Protein AF-G9YGB6-F1 (afdb_monomer_lite)

Structure (mmCIF, N/CA/C/O backbone):
data_AF-G9YGB6-F1
#
_entry.id   AF-G9YGB6-F1
#
loop_
_atom_site.group_PDB
_atom_site.id
_atom_site.type_symbol
_atom_site.label_atom_id
_atom_site.label_alt_id
_atom_site.label_comp_id
_atom_site.label_asym_id
_atom_site.label_entity_id
_atom_site.label_seq_id
_atom_site.pdbx_PDB_ins_code
_atom_site.Cartn_x
_atom_site.Cartn_y
_atom_site.Cartn_z
_atom_site.occupancy
_atom_site.B_iso_or_equiv
_atom_site.auth_seq_id
_atom_site.auth_comp_id
_atom_site.auth_asym_id
_atom_site.auth_atom_id
_atom_site.pdbx_PDB_model_num
ATOM 1 N N . MET A 1 1 ? 5.957 13.382 12.845 1.00 56.09 1 MET A N 1
ATOM 2 C CA . MET A 1 1 ? 5.218 12.929 11.645 1.00 56.09 1 MET A CA 1
ATOM 3 C C . MET A 1 1 ? 3.773 12.520 11.933 1.00 56.09 1 MET A C 1
ATOM 5 O O . MET A 1 1 ? 2.906 12.958 11.188 1.00 56.09 1 MET A O 1
ATOM 9 N N . LYS A 1 2 ? 3.476 11.823 13.041 1.00 53.56 2 LYS A N 1
ATOM 10 C CA . LYS A 1 2 ? 2.108 11.459 13.494 1.00 53.56 2 LYS A CA 1
ATOM 11 C C . LYS A 1 2 ? 0.980 12.490 13.265 1.00 53.56 2 LYS A C 1
ATOM 13 O O . LYS A 1 2 ? -0.073 12.125 12.752 1.00 53.56 2 LYS A O 1
ATOM 18 N N . LYS A 1 3 ? 1.187 13.783 13.570 1.00 57.88 3 LYS A N 1
ATOM 19 C CA . LYS A 1 3 ? 0.170 14.837 13.325 1.00 57.88 3 LYS A CA 1
ATOM 20 C C . LYS A 1 3 ? -0.183 15.014 11.838 1.00 57.88 3 LYS A C 1
ATOM 22 O O . LYS A 1 3 ? -1.340 15.255 11.522 1.00 57.88 3 LYS A O 1
ATOM 27 N N . TYR A 1 4 ? 0.782 14.873 10.926 1.00 61.12 4 TYR A N 1
ATOM 28 C CA . TYR A 1 4 ? 0.548 15.000 9.481 1.00 61.12 4 TYR A CA 1
ATOM 29 C C . TYR A 1 4 ? -0.237 13.800 8.929 1.00 61.12 4 TYR A C 1
ATOM 31 O O . TYR A 1 4 ? -1.176 13.985 8.160 1.00 61.12 4 TYR A O 1
ATOM 39 N N . ALA A 1 5 ? 0.079 12.587 9.399 1.00 61.03 5 ALA A N 1
ATOM 40 C CA . ALA A 1 5 ? -0.660 11.369 9.060 1.00 61.03 5 ALA A CA 1
ATOM 41 C C . ALA A 1 5 ? -2.132 11.444 9.508 1.00 61.03 5 ALA A C 1
ATOM 43 O O . ALA A 1 5 ? -3.034 11.171 8.721 1.00 61.03 5 ALA A O 1
ATOM 44 N N . GLN A 1 6 ? -2.392 11.910 10.735 1.00 63.03 6 GLN A N 1
ATOM 45 C CA . GLN A 1 6 ? -3.761 12.098 11.228 1.00 63.03 6 GLN A CA 1
ATOM 46 C C . GLN A 1 6 ? -4.545 13.152 10.435 1.00 63.03 6 GLN A C 1
ATOM 48 O O . GLN A 1 6 ? -5.728 12.956 10.161 1.00 63.03 6 GLN A O 1
ATOM 53 N N . VAL A 1 7 ? -3.904 14.259 10.042 1.00 62.56 7 VAL A N 1
ATOM 54 C CA . VAL A 1 7 ? -4.548 15.295 9.217 1.00 62.56 7 VAL A CA 1
ATOM 55 C C . VAL A 1 7 ? -4.880 14.760 7.824 1.00 62.56 7 VAL A C 1
ATOM 57 O O . VAL A 1 7 ? -5.995 14.973 7.356 1.00 62.56 7 VAL A O 1
ATOM 60 N N . LEU A 1 8 ? -3.968 14.023 7.186 1.00 68.69 8 LEU A N 1
ATOM 61 C CA . LEU A 1 8 ? -4.217 13.387 5.889 1.00 68.69 8 LEU A CA 1
ATOM 62 C C . LEU A 1 8 ? -5.394 12.409 5.941 1.00 68.69 8 LEU A C 1
ATOM 64 O O . LEU A 1 8 ? -6.257 12.448 5.070 1.00 68.69 8 LEU A O 1
ATOM 68 N N . LEU A 1 9 ? -5.461 11.567 6.972 1.00 64.94 9 LEU A N 1
ATOM 69 C CA . LEU A 1 9 ? -6.503 10.546 7.083 1.00 64.94 9 LEU A CA 1
ATOM 70 C C . LEU A 1 9 ? -7.871 11.131 7.443 1.00 64.94 9 LEU A C 1
ATOM 72 O O . LEU A 1 9 ? -8.874 10.722 6.865 1.00 64.94 9 LEU A O 1
ATOM 76 N N . ARG A 1 10 ? -7.923 12.110 8.355 1.00 64.38 10 ARG A N 1
ATOM 77 C CA . ARG A 1 10 ? -9.193 12.696 8.815 1.00 64.38 10 ARG A CA 1
ATOM 78 C C . ARG A 1 10 ? -9.704 13.827 7.929 1.00 64.38 10 ARG A C 1
ATOM 80 O O . ARG A 1 10 ? -10.900 13.906 7.695 1.00 64.38 10 ARG A O 1
ATOM 87 N N . LYS A 1 11 ? -8.824 14.712 7.450 1.00 61.34 11 LYS A N 1
ATOM 88 C CA . LYS A 1 11 ? -9.221 15.873 6.631 1.00 61.34 11 LYS A CA 1
ATOM 89 C C . LYS A 1 11 ? -9.057 15.646 5.131 1.00 61.34 11 LYS A C 1
ATOM 91 O O . LYS A 1 11 ? -9.767 16.280 4.363 1.00 61.34 11 LYS A O 1
ATOM 96 N N . GLY A 1 12 ? -8.112 14.799 4.718 1.00 67.06 12 GLY A N 1
ATOM 97 C CA . GLY A 1 12 ? -7.844 14.521 3.305 1.00 67.06 12 GLY A CA 1
ATOM 98 C C . GLY A 1 12 ? -8.675 13.363 2.755 1.00 67.06 12 GLY A C 1
ATOM 99 O O . GLY A 1 12 ? -9.389 13.539 1.776 1.00 67.06 12 GLY A O 1
ATOM 100 N N . LEU A 1 13 ? -8.581 12.186 3.384 1.00 71.25 13 LEU A N 1
ATOM 101 C CA . LEU A 1 13 ? -9.292 10.979 2.943 1.00 71.25 13 LEU A CA 1
ATOM 102 C C . LEU A 1 13 ? -10.665 10.791 3.597 1.00 71.25 13 LEU A C 1
ATOM 104 O O . LEU A 1 13 ? -11.515 10.147 2.994 1.00 71.25 13 LEU A O 1
ATOM 108 N N . ASN A 1 14 ? -10.866 11.327 4.806 1.00 82.06 14 ASN A N 1
ATOM 109 C CA . ASN A 1 14 ? -12.056 11.094 5.628 1.00 82.06 14 ASN A CA 1
ATOM 110 C C . ASN A 1 14 ? -12.404 9.594 5.709 1.00 82.06 14 ASN A C 1
ATOM 112 O O . ASN A 1 14 ? -13.484 9.175 5.292 1.00 82.06 14 ASN A O 1
ATOM 116 N N . ILE A 1 15 ? -11.453 8.784 6.192 1.00 83.94 15 ILE A N 1
ATOM 117 C CA . ILE A 1 15 ? -11.646 7.335 6.349 1.00 83.94 15 ILE A CA 1
ATOM 118 C C . ILE A 1 15 ? -12.901 7.067 7.181 1.00 83.94 15 ILE A C 1
ATOM 120 O O . ILE A 1 15 ? -13.046 7.602 8.280 1.00 83.94 15 ILE A O 1
ATOM 124 N N . GLN A 1 16 ? -13.796 6.247 6.635 1.00 87.69 16 GLN A N 1
ATOM 125 C CA . GLN A 1 16 ? -14.999 5.794 7.324 1.00 87.69 16 GLN A CA 1
ATOM 126 C C . GLN A 1 16 ? -14.718 4.526 8.136 1.00 87.69 16 GLN A C 1
ATOM 128 O O . GLN A 1 16 ? -13.822 3.743 7.805 1.00 87.69 16 GLN A O 1
ATOM 133 N N . GLU A 1 17 ? -15.521 4.289 9.174 1.00 89.12 17 GLU A N 1
ATOM 134 C CA . GLU A 1 17 ? -15.464 3.029 9.913 1.00 89.12 17 GLU A CA 1
ATOM 135 C C . GLU A 1 17 ? -15.658 1.834 8.970 1.00 89.12 17 GLU A C 1
ATOM 137 O O . GLU A 1 17 ? -16.541 1.820 8.113 1.00 89.12 17 GLU A O 1
ATOM 142 N N . LYS A 1 18 ? -14.820 0.811 9.150 1.00 92.19 18 LYS A N 1
ATOM 143 C CA . LYS A 1 18 ? -14.762 -0.424 8.360 1.00 92.19 18 LYS A CA 1
ATOM 144 C C . LYS A 1 18 ? -14.366 -0.236 6.890 1.00 92.19 18 LYS A C 1
ATOM 146 O O . LYS A 1 18 ? -14.437 -1.198 6.123 1.00 92.19 18 LYS A O 1
ATOM 151 N N . GLN A 1 19 ? -13.894 0.942 6.487 1.00 93.19 19 GLN A N 1
ATOM 152 C CA . GLN A 1 19 ? -13.433 1.177 5.120 1.00 93.19 19 GLN A CA 1
ATOM 153 C C . GLN A 1 19 ? -12.045 0.565 4.872 1.00 93.19 19 GLN A C 1
ATOM 155 O O . GLN A 1 19 ? -11.173 0.589 5.740 1.00 93.19 19 GLN A O 1
ATOM 160 N N . ILE A 1 20 ? -11.827 0.035 3.668 1.00 96.31 20 ILE A N 1
ATOM 161 C CA . ILE A 1 20 ? -10.509 -0.431 3.220 1.00 96.31 20 ILE A CA 1
ATOM 162 C C . ILE A 1 20 ? -9.692 0.774 2.740 1.00 96.31 20 ILE A C 1
ATOM 164 O O . ILE A 1 20 ? -10.205 1.616 2.006 1.00 96.31 20 ILE A O 1
ATOM 168 N N . LEU A 1 21 ? -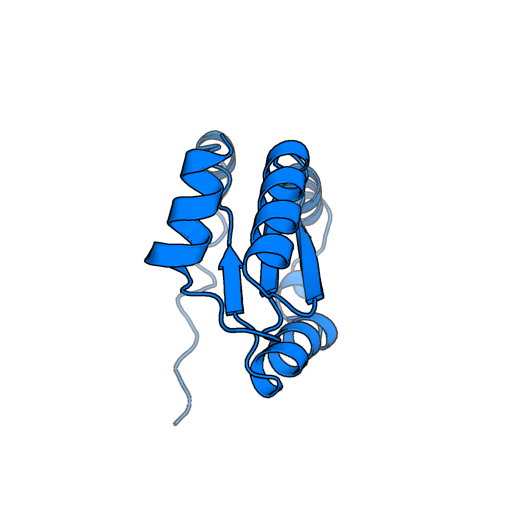8.411 0.840 3.097 1.00 95.00 21 LEU A N 1
ATOM 169 C CA . LEU A 1 21 ? -7.464 1.835 2.596 1.00 95.00 21 LEU A CA 1
ATOM 170 C C . LEU A 1 21 ? -6.393 1.161 1.733 1.00 95.00 21 LEU A C 1
ATOM 172 O O . LEU A 1 21 ? -5.637 0.327 2.219 1.00 95.00 21 LEU A O 1
ATOM 176 N N . VAL A 1 22 ? -6.276 1.567 0.471 1.00 95.88 22 VAL A N 1
ATOM 177 C CA . VAL A 1 22 ? -5.192 1.163 -0.433 1.00 95.88 22 VAL A CA 1
ATOM 178 C C . VAL A 1 22 ? -4.165 2.291 -0.536 1.00 95.88 22 VAL A C 1
ATOM 180 O O . VAL A 1 22 ? -4.499 3.409 -0.927 1.00 95.88 22 VAL A O 1
ATOM 183 N N . ILE A 1 23 ? -2.901 2.006 -0.219 1.00 93.31 23 ILE A N 1
ATOM 184 C CA . ILE A 1 23 ? -1.796 2.971 -0.266 1.00 93.31 23 ILE A CA 1
ATOM 185 C C . ILE A 1 23 ? -0.811 2.576 -1.366 1.00 93.31 23 ILE A C 1
ATOM 187 O O . ILE A 1 23 ? -0.186 1.519 -1.313 1.00 93.31 23 ILE A O 1
ATOM 191 N N . HIS A 1 24 ? -0.615 3.461 -2.339 1.00 92.81 24 HIS A N 1
ATOM 192 C CA . HIS A 1 24 ? 0.445 3.364 -3.336 1.00 92.81 24 HIS A CA 1
ATOM 193 C C . HIS A 1 24 ? 1.653 4.177 -2.875 1.00 92.81 24 HIS A C 1
ATOM 195 O O . HIS A 1 24 ? 1.577 5.406 -2.803 1.00 92.81 24 HIS A O 1
ATOM 201 N N . ALA A 1 25 ? 2.778 3.525 -2.591 1.00 91.31 25 ALA A N 1
ATOM 202 C CA . ALA A 1 25 ? 3.925 4.198 -1.987 1.00 91.31 25 ALA A CA 1
ATOM 203 C C . ALA A 1 25 ? 5.274 3.716 -2.538 1.00 91.31 25 ALA A C 1
ATOM 205 O O . ALA A 1 25 ? 5.400 2.555 -2.931 1.00 91.31 25 ALA A O 1
ATOM 206 N N . PRO A 1 26 ? 6.286 4.601 -2.581 1.00 90.56 26 PRO A N 1
ATOM 207 C CA . PRO A 1 26 ? 7.665 4.204 -2.825 1.00 90.56 26 PRO A CA 1
ATOM 208 C C . PRO A 1 26 ? 8.195 3.401 -1.622 1.00 90.56 26 PRO A C 1
ATOM 210 O O . PRO A 1 26 ? 7.867 3.733 -0.481 1.00 90.56 26 PRO A O 1
ATOM 213 N N . VAL A 1 27 ? 8.992 2.353 -1.849 1.00 91.69 27 VAL A N 1
ATOM 214 C CA . VAL A 1 27 ? 9.577 1.518 -0.771 1.00 91.69 27 VAL A CA 1
ATOM 215 C C . VAL A 1 27 ? 10.442 2.333 0.197 1.00 91.69 27 VAL A C 1
ATOM 217 O O . VAL A 1 27 ? 10.530 2.033 1.387 1.00 91.69 27 VAL A O 1
ATOM 220 N N . GLU A 1 28 ? 11.008 3.428 -0.296 1.00 86.75 28 GLU A N 1
ATOM 221 C CA . GLU A 1 28 ? 11.801 4.408 0.438 1.00 86.75 28 GLU A CA 1
ATOM 222 C C . GLU A 1 28 ? 10.965 5.152 1.498 1.00 86.75 28 GLU A C 1
ATOM 224 O O . GLU A 1 28 ? 11.504 5.627 2.494 1.00 86.75 28 GLU A O 1
ATOM 229 N N . ALA A 1 29 ? 9.638 5.219 1.328 1.00 87.12 29 ALA A N 1
ATOM 230 C CA . ALA A 1 29 ? 8.715 5.811 2.298 1.00 87.12 29 ALA A CA 1
ATOM 231 C C . ALA A 1 29 ? 8.163 4.795 3.316 1.00 87.12 29 ALA A C 1
ATOM 233 O O . ALA A 1 29 ? 7.194 5.100 4.014 1.00 87.12 29 ALA A O 1
ATOM 234 N N . SER A 1 30 ? 8.755 3.601 3.420 1.00 89.50 30 SER A N 1
ATOM 235 C CA . SER A 1 30 ? 8.262 2.512 4.276 1.00 89.50 30 SER A CA 1
ATOM 236 C C . SER A 1 30 ? 8.015 2.924 5.726 1.00 89.50 30 SER A C 1
ATOM 238 O O . SER A 1 30 ? 6.928 2.686 6.244 1.00 89.50 30 SER A O 1
ATOM 240 N N . ALA A 1 31 ? 8.965 3.622 6.353 1.00 86.25 31 ALA A N 1
ATOM 241 C CA . ALA A 1 31 ? 8.830 4.085 7.734 1.00 86.25 31 ALA A CA 1
ATOM 242 C C . ALA A 1 31 ? 7.589 4.976 7.939 1.00 86.25 31 ALA A C 1
ATOM 244 O O . ALA A 1 31 ? 6.829 4.789 8.888 1.00 86.25 31 ALA A O 1
ATOM 245 N N . PHE A 1 32 ? 7.342 5.907 7.014 1.00 85.31 32 PHE A N 1
ATOM 246 C CA . PHE A 1 32 ? 6.182 6.796 7.077 1.00 85.31 32 PHE A CA 1
ATOM 247 C C . PHE A 1 32 ? 4.866 6.053 6.816 1.00 85.31 32 PHE A C 1
ATOM 249 O O . PHE A 1 32 ? 3.871 6.300 7.496 1.00 85.31 32 PHE A O 1
ATOM 256 N N . VAL A 1 33 ? 4.852 5.123 5.859 1.00 89.38 33 VAL A N 1
ATOM 257 C CA . VAL A 1 33 ? 3.671 4.299 5.560 1.00 89.38 33 VAL A CA 1
ATOM 258 C C . VAL A 1 33 ? 3.289 3.426 6.750 1.00 89.38 33 VAL A C 1
ATOM 260 O O . VAL A 1 33 ? 2.100 3.273 7.009 1.00 89.38 33 VAL A O 1
ATOM 263 N N . THR A 1 34 ? 4.256 2.904 7.507 1.00 90.44 34 THR A N 1
ATOM 264 C CA . THR A 1 34 ? 3.978 2.142 8.733 1.00 90.44 34 THR A CA 1
ATOM 265 C C . THR A 1 34 ? 3.263 3.001 9.778 1.00 90.44 34 THR A C 1
ATOM 267 O O . THR A 1 34 ? 2.243 2.577 10.320 1.00 90.44 34 THR A O 1
ATOM 270 N N . GLU A 1 35 ? 3.729 4.234 10.024 1.00 87.19 35 GLU A N 1
ATOM 271 C CA . GLU A 1 35 ? 3.029 5.169 10.925 1.00 87.19 35 GLU A CA 1
ATOM 272 C C . GLU A 1 35 ? 1.618 5.503 10.423 1.00 87.19 35 GLU A C 1
ATOM 274 O O . GLU A 1 35 ? 0.666 5.565 11.203 1.00 87.19 35 GLU A O 1
ATOM 279 N N . LEU A 1 36 ? 1.480 5.719 9.114 1.00 86.44 36 LEU A N 1
ATOM 280 C CA . LEU A 1 36 ? 0.215 6.054 8.476 1.00 86.44 36 LEU A CA 1
ATOM 281 C C . LEU A 1 36 ? -0.793 4.901 8.545 1.00 86.44 36 LEU A C 1
ATOM 283 O O . LEU A 1 36 ? -1.966 5.140 8.811 1.00 86.44 36 LEU A O 1
ATOM 287 N N . ALA A 1 37 ? -0.343 3.666 8.327 1.00 91.25 37 ALA A N 1
ATOM 288 C CA . ALA A 1 37 ? -1.175 2.476 8.438 1.00 91.25 37 ALA A CA 1
ATOM 289 C C . ALA A 1 37 ? -1.701 2.308 9.868 1.00 91.25 37 ALA A C 1
ATOM 291 O O . ALA A 1 37 ? -2.896 2.092 10.046 1.00 91.25 37 ALA A O 1
ATOM 292 N N . GLY A 1 38 ? -0.844 2.496 10.881 1.00 91.19 38 GLY A N 1
ATOM 293 C CA . GLY A 1 38 ? -1.270 2.501 12.284 1.00 91.19 38 GLY A CA 1
ATOM 294 C C . GLY A 1 38 ? -2.360 3.542 12.547 1.00 91.19 38 GLY A C 1
ATOM 295 O O . GLY A 1 38 ? -3.434 3.210 13.037 1.00 91.19 38 GLY A O 1
ATOM 296 N N . ALA A 1 39 ? -2.140 4.782 12.101 1.00 87.69 39 ALA A N 1
ATOM 297 C CA . ALA A 1 39 ? -3.129 5.848 12.244 1.00 87.69 39 ALA A CA 1
ATOM 298 C C . ALA A 1 39 ? -4.435 5.593 11.463 1.00 87.69 39 ALA A C 1
ATOM 300 O O . ALA A 1 39 ? -5.483 6.107 11.850 1.00 87.69 39 ALA A O 1
ATOM 301 N N . ALA A 1 40 ? -4.392 4.835 10.362 1.00 89.44 40 ALA A N 1
ATOM 302 C CA . ALA A 1 40 ? -5.579 4.461 9.597 1.00 89.44 40 ALA A CA 1
ATOM 303 C C . ALA A 1 40 ? -6.422 3.417 10.338 1.00 89.44 40 ALA A C 1
ATOM 305 O O . ALA A 1 40 ? -7.645 3.551 10.377 1.00 89.44 40 ALA A O 1
ATOM 306 N N . TYR A 1 41 ? -5.784 2.431 10.975 1.00 92.50 41 TYR A N 1
ATOM 307 C CA . TYR A 1 41 ? -6.477 1.488 11.854 1.00 92.50 41 TYR A CA 1
ATOM 308 C C . TYR A 1 41 ? -7.094 2.197 13.064 1.00 92.50 41 TYR A C 1
ATOM 310 O O . TYR A 1 41 ? -8.274 1.995 13.342 1.00 92.50 41 TYR A O 1
ATOM 318 N N . ASP A 1 42 ? -6.361 3.117 13.701 1.00 90.50 42 ASP A N 1
ATOM 319 C CA . ASP A 1 42 ? -6.891 3.949 14.795 1.00 90.50 42 ASP A CA 1
ATOM 320 C C . ASP A 1 42 ? -8.082 4.826 14.354 1.00 90.50 42 ASP A C 1
ATOM 322 O O . ASP A 1 42 ? -8.896 5.249 15.175 1.00 90.50 42 ASP A O 1
ATOM 326 N N . ALA A 1 43 ? -8.186 5.132 13.057 1.00 86.62 43 ALA A N 1
ATOM 327 C CA . ALA A 1 43 ? -9.288 5.887 12.462 1.00 86.62 43 ALA A CA 1
ATOM 328 C C . ALA A 1 43 ? -10.464 5.006 11.997 1.00 86.62 43 ALA A C 1
ATOM 330 O O . ALA A 1 43 ? -11.424 5.539 11.447 1.00 86.62 43 ALA A O 1
ATOM 331 N N . GLY A 1 44 ? -10.406 3.688 12.214 1.00 89.25 44 GLY A N 1
ATOM 332 C CA . GLY A 1 44 ? -11.494 2.760 11.907 1.00 89.25 44 GLY A CA 1
ATOM 333 C C . GLY A 1 44 ? -11.365 2.021 10.576 1.00 89.25 44 GLY A C 1
ATOM 334 O O . GLY A 1 44 ? -12.329 1.374 10.169 1.00 89.25 44 GLY A O 1
ATOM 335 N N . ALA A 1 45 ? -10.215 2.070 9.894 1.00 94.50 45 ALA A N 1
ATOM 336 C CA . ALA A 1 45 ? -10.003 1.263 8.693 1.00 94.50 45 ALA A CA 1
ATOM 337 C C . ALA A 1 45 ? -10.120 -0.240 9.010 1.00 94.50 45 ALA A C 1
ATOM 339 O O . ALA A 1 45 ? -9.536 -0.723 9.979 1.00 94.50 45 ALA A O 1
ATOM 340 N N . SER A 1 46 ? -10.837 -0.998 8.175 1.00 96.31 46 SER A N 1
ATOM 341 C CA . SER A 1 46 ? -10.938 -2.461 8.325 1.00 96.31 46 SER A CA 1
ATOM 342 C C . SER A 1 46 ? -9.690 -3.183 7.831 1.00 96.31 46 SER A C 1
ATOM 344 O O . SER A 1 46 ? -9.317 -4.227 8.361 1.00 96.31 46 SER A O 1
ATOM 346 N N . GLN A 1 47 ? -9.046 -2.632 6.804 1.00 96.81 47 GLN A N 1
ATOM 347 C CA . GLN A 1 47 ? -7.867 -3.208 6.177 1.00 96.81 47 GLN A CA 1
ATOM 348 C C . GLN A 1 47 ? -7.025 -2.102 5.546 1.00 96.81 47 GLN A C 1
ATOM 350 O O . GLN A 1 47 ? -7.552 -1.228 4.858 1.00 96.81 47 GLN A O 1
ATOM 355 N N . VAL A 1 48 ? -5.707 -2.182 5.722 1.00 95.94 48 VAL A N 1
ATOM 356 C CA . VAL A 1 48 ? -4.741 -1.354 4.993 1.00 95.94 48 VAL A CA 1
ATOM 357 C C . VAL A 1 48 ? -3.965 -2.234 4.017 1.00 95.94 48 VAL A C 1
ATOM 359 O O . VAL A 1 48 ? -3.286 -3.178 4.417 1.00 95.94 48 VAL A O 1
ATOM 362 N N . VAL A 1 49 ? -4.063 -1.920 2.728 1.00 97.00 49 VAL A N 1
ATOM 363 C CA . VAL A 1 49 ? -3.441 -2.652 1.621 1.00 97.00 49 VAL A CA 1
ATOM 364 C C . VAL A 1 49 ? -2.351 -1.790 1.007 1.00 97.00 49 VAL A C 1
ATOM 366 O O . VAL A 1 49 ? -2.576 -0.624 0.691 1.00 97.00 49 VAL A O 1
ATOM 369 N N . LEU A 1 50 ? -1.168 -2.363 0.807 1.00 94.75 50 LEU A N 1
ATOM 370 C CA . LEU A 1 50 ? -0.016 -1.636 0.283 1.00 94.75 50 LEU A CA 1
ATOM 371 C C . LEU A 1 50 ? 0.308 -2.087 -1.137 1.00 94.75 50 LEU A C 1
ATOM 373 O O . LEU A 1 50 ? 0.402 -3.278 -1.424 1.00 94.75 50 LEU A O 1
ATOM 377 N N . ASN A 1 51 ? 0.528 -1.115 -2.015 1.00 93.62 51 ASN A N 1
ATOM 378 C CA . ASN A 1 51 ? 1.088 -1.319 -3.340 1.00 93.62 51 ASN A CA 1
ATOM 379 C C . ASN A 1 51 ? 2.406 -0.549 -3.444 1.00 93.62 51 ASN A C 1
ATOM 381 O O . ASN A 1 51 ? 2.437 0.668 -3.666 1.00 93.62 51 ASN A O 1
ATOM 385 N N . TRP A 1 52 ? 3.495 -1.283 -3.244 1.00 92.75 52 TRP A N 1
ATOM 386 C CA . TRP A 1 52 ? 4.841 -0.741 -3.271 1.00 92.75 52 TRP A CA 1
ATOM 387 C C . TRP A 1 52 ? 5.345 -0.535 -4.692 1.00 92.75 52 TRP A C 1
ATOM 389 O O . TRP A 1 52 ? 5.134 -1.355 -5.586 1.00 92.75 52 TRP A O 1
ATOM 399 N N . ARG A 1 53 ? 6.103 0.540 -4.874 1.00 90.19 53 ARG A N 1
ATOM 400 C CA . ARG A 1 53 ? 6.931 0.747 -6.059 1.00 90.19 53 ARG A CA 1
ATOM 401 C C . ARG A 1 53 ? 8.359 1.062 -5.645 1.00 90.19 53 ARG A C 1
ATOM 403 O O . ARG A 1 53 ? 8.583 1.688 -4.620 1.00 90.19 53 ARG A O 1
ATOM 410 N N . SER A 1 54 ? 9.309 0.649 -6.467 1.00 90.62 54 SER A N 1
ATOM 411 C CA . SER A 1 54 ? 10.689 1.117 -6.390 1.00 90.62 54 SER A CA 1
AT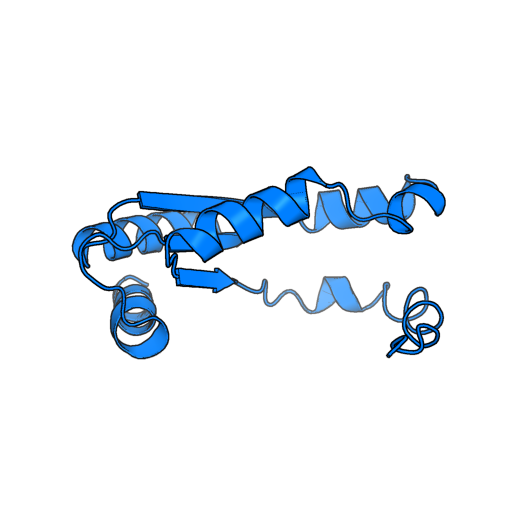OM 412 C C . SER A 1 54 ? 10.977 1.888 -7.665 1.00 90.62 54 SER A C 1
ATOM 414 O O . SER A 1 54 ? 10.718 1.399 -8.774 1.00 90.62 54 SER A O 1
ATOM 416 N N . ASP A 1 55 ? 11.487 3.101 -7.503 1.00 84.75 55 ASP A N 1
ATOM 417 C CA . ASP A 1 55 ? 11.841 3.947 -8.634 1.00 84.75 55 ASP A CA 1
ATOM 418 C C . ASP A 1 55 ? 13.057 3.365 -9.383 1.00 84.75 55 ASP A C 1
ATOM 420 O O . ASP A 1 55 ? 13.088 3.383 -10.617 1.00 84.75 55 ASP A O 1
ATOM 424 N N . ASP A 1 56 ? 13.987 2.727 -8.665 1.00 87.56 56 ASP A N 1
ATOM 425 C CA . ASP A 1 56 ? 15.153 2.046 -9.239 1.00 87.56 56 ASP A CA 1
ATOM 426 C C . ASP A 1 56 ? 14.764 0.830 -10.080 1.00 87.56 56 ASP A C 1
ATOM 428 O O . ASP A 1 56 ? 15.205 0.697 -11.225 1.00 87.56 56 ASP A O 1
ATOM 432 N N . LEU A 1 57 ? 13.875 -0.030 -9.569 1.00 89.94 57 LEU A N 1
ATOM 433 C CA . LEU A 1 57 ? 13.363 -1.161 -10.350 1.00 89.94 57 LEU A CA 1
ATOM 434 C C . LEU A 1 57 ? 12.559 -0.679 -11.558 1.00 89.94 57 LEU A C 1
ATOM 436 O O . LEU A 1 57 ? 12.667 -1.244 -12.644 1.00 89.94 57 LEU A O 1
ATOM 440 N N . THR A 1 58 ? 11.795 0.402 -11.396 1.00 86.88 58 THR A N 1
ATOM 441 C CA . THR A 1 58 ? 11.058 1.025 -12.498 1.00 86.88 58 THR A CA 1
ATOM 442 C C . THR A 1 58 ? 12.011 1.543 -13.576 1.00 86.88 58 THR A C 1
ATOM 444 O O . THR A 1 58 ? 11.765 1.339 -14.764 1.00 86.88 58 THR A O 1
ATOM 447 N N . ARG A 1 59 ? 13.130 2.166 -13.194 1.00 87.62 59 ARG A N 1
ATOM 448 C CA . ARG A 1 59 ? 14.174 2.602 -14.128 1.00 87.62 59 ARG A CA 1
ATOM 449 C C . ARG A 1 59 ? 14.848 1.417 -14.817 1.00 87.62 59 ARG A C 1
ATOM 451 O O . ARG A 1 59 ? 14.993 1.437 -16.038 1.00 87.62 59 ARG A O 1
ATOM 458 N N . LEU A 1 60 ? 15.234 0.389 -14.064 1.00 91.19 60 LEU A N 1
ATOM 459 C CA . LEU A 1 60 ? 15.857 -0.818 -14.609 1.00 91.19 60 LEU A CA 1
ATOM 460 C C . LEU A 1 60 ? 14.946 -1.486 -15.642 1.00 91.19 60 LEU A C 1
ATOM 462 O O . LEU A 1 60 ? 15.407 -1.851 -16.722 1.00 91.19 60 LEU A O 1
ATOM 466 N N . ARG A 1 61 ? 13.645 -1.543 -15.345 1.00 89.44 61 ARG A N 1
ATOM 467 C CA . ARG A 1 61 ? 12.605 -2.015 -16.254 1.00 89.44 61 ARG A CA 1
ATOM 468 C C . ARG A 1 61 ? 12.650 -1.285 -17.597 1.00 89.44 61 ARG A C 1
ATOM 470 O O . ARG A 1 61 ? 12.690 -1.932 -18.635 1.00 89.44 61 ARG A O 1
ATOM 477 N N . TYR A 1 62 ? 12.716 0.048 -17.591 1.00 84.81 62 TYR A N 1
ATOM 478 C CA . TYR A 1 62 ? 12.819 0.840 -18.826 1.00 84.81 62 TYR A CA 1
ATOM 479 C C . TYR A 1 62 ? 14.116 0.621 -19.605 1.00 84.81 62 TYR A C 1
ATOM 481 O O . TYR A 1 62 ? 14.111 0.758 -20.822 1.00 84.81 62 TYR A O 1
ATOM 489 N N . ILE A 1 63 ? 15.217 0.317 -18.918 1.00 90.88 63 ILE A N 1
ATOM 490 C CA . ILE A 1 63 ? 16.523 0.098 -19.553 1.00 90.88 63 ILE A CA 1
ATOM 491 C C . ILE A 1 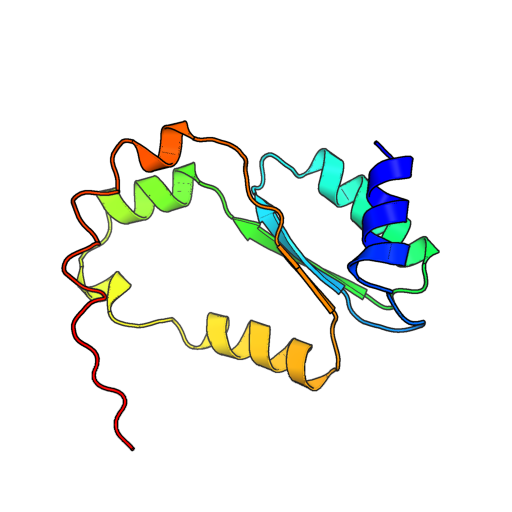63 ? 16.614 -1.305 -20.167 1.00 90.88 63 ILE A C 1
ATOM 493 O O . ILE A 1 63 ? 17.313 -1.491 -21.161 1.00 90.88 63 ILE A O 1
ATOM 497 N N . LYS A 1 64 ? 15.968 -2.303 -19.553 1.00 90.81 64 LYS A N 1
ATOM 498 C CA . LYS A 1 64 ? 16.188 -3.723 -19.862 1.00 90.81 64 LYS A CA 1
ATOM 499 C C . LYS A 1 64 ? 15.041 -4.398 -20.608 1.00 90.81 64 LYS A C 1
ATOM 501 O O . LYS A 1 64 ? 15.298 -5.355 -21.331 1.00 90.81 64 LYS A O 1
ATOM 506 N N . GLU A 1 65 ? 13.797 -3.955 -20.439 1.00 90.81 65 GLU A N 1
ATOM 507 C CA . GLU A 1 65 ? 12.652 -4.600 -21.089 1.00 90.81 65 GLU A CA 1
ATOM 508 C C . GLU A 1 65 ? 12.436 -4.107 -22.523 1.00 90.81 65 GLU A C 1
ATOM 510 O O . GLU A 1 65 ? 12.611 -2.930 -22.840 1.00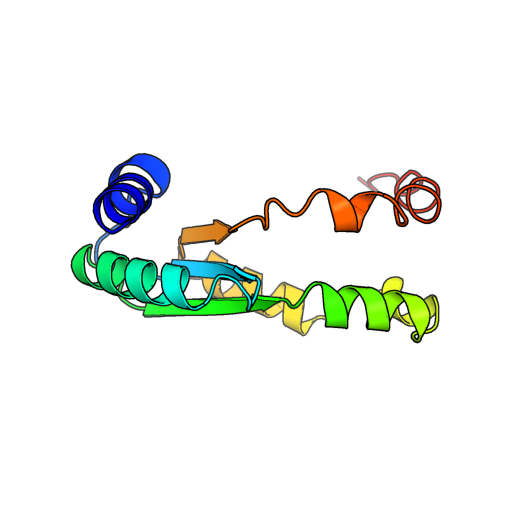 90.81 65 GLU A O 1
ATOM 515 N N . GLY A 1 66 ? 11.977 -5.012 -23.391 1.00 90.88 66 GLY A N 1
ATOM 516 C CA . GLY A 1 66 ? 11.551 -4.658 -24.741 1.00 90.88 66 GLY A CA 1
ATOM 517 C C . GLY A 1 66 ? 10.291 -3.786 -24.746 1.00 90.88 66 GLY A C 1
ATOM 518 O O . GLY A 1 66 ? 9.419 -3.916 -23.889 1.00 90.88 66 GLY A O 1
ATOM 519 N N . LEU A 1 67 ? 10.155 -2.934 -25.769 1.00 85.38 67 LEU A N 1
ATOM 520 C CA . LEU A 1 67 ? 9.014 -2.017 -25.937 1.00 85.38 67 LEU A CA 1
ATOM 521 C C . LEU A 1 67 ? 7.642 -2.711 -25.867 1.00 85.38 67 LEU A C 1
ATOM 523 O O . LEU A 1 67 ? 6.689 -2.113 -25.369 1.00 85.38 67 LEU A O 1
ATOM 527 N N . HIS A 1 68 ? 7.538 -3.965 -26.323 1.00 86.50 68 HIS A N 1
ATOM 528 C CA . HIS A 1 68 ? 6.299 -4.749 -26.283 1.00 86.50 68 HIS A CA 1
ATOM 529 C C . HIS A 1 68 ? 5.743 -4.913 -24.856 1.00 86.50 68 HIS A C 1
ATOM 531 O O . HIS A 1 68 ? 4.531 -4.836 -24.667 1.00 86.50 68 HIS A O 1
ATOM 537 N N . ASN A 1 69 ? 6.605 -4.993 -23.834 1.00 83.81 69 ASN A N 1
ATOM 538 C CA . ASN A 1 69 ? 6.201 -5.113 -22.424 1.00 83.81 69 ASN A CA 1
ATOM 539 C C . ASN A 1 69 ? 5.538 -3.847 -21.854 1.00 83.81 69 ASN A C 1
ATOM 541 O O . ASN A 1 69 ? 4.994 -3.861 -20.747 1.00 83.81 69 ASN A O 1
ATOM 545 N N . PHE A 1 70 ? 5.579 -2.733 -22.590 1.00 83.69 70 PHE A N 1
ATOM 546 C CA . PHE A 1 70 ? 4.935 -1.474 -22.210 1.00 83.69 70 PHE A CA 1
ATOM 547 C C . PHE A 1 70 ? 3.657 -1.186 -23.006 1.00 83.69 70 PHE A C 1
ATOM 549 O O . PHE A 1 70 ? 2.980 -0.202 -22.711 1.00 83.69 70 PHE A O 1
ATOM 556 N N . GLN A 1 71 ? 3.317 -2.012 -24.001 1.00 84.00 71 GLN A N 1
ATOM 557 C CA . GLN A 1 71 ? 2.138 -1.800 -24.849 1.00 84.00 71 GLN A CA 1
ATOM 558 C C . GLN A 1 71 ? 0.843 -2.263 -24.176 1.00 84.00 71 GLN A C 1
ATOM 560 O O . GLN A 1 71 ? -0.229 -1.717 -24.446 1.00 84.00 71 GLN A O 1
ATOM 565 N N . THR A 1 72 ? 0.942 -3.235 -23.272 1.00 81.75 72 THR A N 1
ATOM 566 C CA . THR A 1 72 ? -0.194 -3.816 -22.559 1.00 81.75 72 THR A CA 1
ATOM 567 C C . THR A 1 72 ? -0.049 -3.607 -21.060 1.00 81.75 72 THR A C 1
ATOM 569 O O . THR A 1 72 ? 1.003 -3.867 -20.474 1.00 81.75 72 THR A O 1
ATOM 572 N N . LEU A 1 73 ? -1.127 -3.158 -20.418 1.00 77.94 73 LEU A N 1
ATOM 573 C CA . LEU A 1 73 ? -1.223 -3.210 -18.966 1.00 77.94 73 LEU A CA 1
ATOM 574 C C . LEU A 1 73 ? -1.584 -4.652 -18.574 1.00 77.94 73 LEU A C 1
ATOM 576 O O . LEU A 1 73 ? -2.580 -5.154 -19.090 1.00 77.94 73 LEU A O 1
ATOM 580 N N . PRO A 1 74 ? -0.825 -5.311 -17.683 1.00 86.25 74 PRO A N 1
ATOM 581 C CA . PRO A 1 74 ? -1.192 -6.635 -17.195 1.00 86.25 74 PRO A CA 1
ATOM 582 C C . PRO A 1 74 ? -2.563 -6.612 -16.511 1.00 86.25 74 PRO A C 1
ATOM 584 O O . PRO A 1 74 ? -2.819 -5.719 -15.698 1.00 86.25 74 PRO A O 1
ATOM 587 N N . ASP A 1 75 ? -3.406 -7.608 -16.788 1.00 90.81 75 ASP A N 1
ATOM 588 C CA . ASP A 1 75 ? -4.778 -7.675 -16.266 1.00 90.81 75 ASP A CA 1
ATOM 589 C C . ASP A 1 75 ? -4.823 -7.602 -14.738 1.00 90.81 75 ASP A C 1
ATOM 591 O O . ASP A 1 75 ? -5.595 -6.825 -14.181 1.00 90.81 75 ASP A O 1
ATOM 595 N N . TRP A 1 76 ? -3.890 -8.274 -14.057 1.00 90.75 76 TRP A N 1
ATOM 596 C CA . TRP A 1 76 ? -3.806 -8.263 -12.595 1.00 90.75 76 TRP A CA 1
ATOM 597 C C . TRP A 1 76 ? -3.717 -6.852 -11.993 1.00 90.75 76 TRP A C 1
ATOM 599 O O . TRP A 1 76 ? -4.227 -6.622 -10.899 1.00 90.75 76 TRP A O 1
ATOM 609 N N . ARG A 1 77 ? -3.101 -5.880 -12.689 1.00 87.75 77 ARG A N 1
ATOM 610 C CA . ARG A 1 77 ? -3.022 -4.492 -12.197 1.00 87.75 77 ARG A CA 1
ATOM 611 C C . ARG A 1 77 ? -4.377 -3.807 -12.236 1.00 87.75 77 ARG A C 1
ATOM 613 O O . ARG A 1 77 ? -4.719 -3.086 -11.303 1.00 87.75 77 ARG A O 1
ATOM 620 N N . ARG A 1 78 ? -5.126 -4.020 -13.320 1.00 88.75 78 ARG A N 1
ATOM 621 C CA . ARG A 1 78 ? -6.499 -3.525 -13.450 1.00 88.75 78 ARG A CA 1
ATOM 622 C C . ARG A 1 78 ? -7.380 -4.184 -12.397 1.00 88.75 78 ARG A C 1
ATOM 624 O O . ARG A 1 78 ? -8.120 -3.492 -11.703 1.00 88.75 78 ARG A O 1
ATOM 631 N N . ASP A 1 79 ? -7.272 -5.498 -12.273 1.00 94.50 79 ASP A N 1
ATOM 632 C CA . ASP A 1 79 ? -8.157 -6.292 -11.432 1.00 94.50 79 ASP A CA 1
ATOM 633 C C . ASP A 1 79 ? -7.922 -5.994 -9.945 1.00 94.50 79 ASP A C 1
ATOM 635 O O . ASP A 1 79 ? -8.889 -5.856 -9.201 1.00 94.50 79 ASP A O 1
ATOM 639 N N . PHE A 1 80 ? -6.671 -5.750 -9.533 1.00 94.06 80 PHE A N 1
ATOM 640 C CA . PHE A 1 80 ? -6.331 -5.252 -8.195 1.00 94.06 80 PHE A CA 1
ATOM 641 C C . PHE A 1 80 ? -7.086 -3.959 -7.852 1.00 94.06 80 PHE A C 1
ATOM 643 O O . PHE A 1 80 ? -7.770 -3.885 -6.833 1.00 94.06 80 PHE A O 1
ATOM 650 N N . SER A 1 81 ? -6.997 -2.936 -8.708 1.00 90.25 81 SER A N 1
ATOM 651 C CA . SER A 1 81 ? -7.671 -1.657 -8.458 1.00 90.25 81 SER A CA 1
ATOM 652 C C . SER A 1 81 ? -9.190 -1.807 -8.470 1.00 90.25 81 SER A C 1
ATOM 654 O O . SER A 1 81 ? -9.869 -1.257 -7.605 1.00 90.25 81 SER A O 1
ATOM 656 N N . LEU A 1 82 ? -9.727 -2.575 -9.421 1.00 93.81 82 LEU A N 1
ATOM 657 C CA . LEU A 1 82 ? -11.166 -2.772 -9.561 1.00 93.81 82 LEU A CA 1
ATOM 658 C C . LEU A 1 82 ? -11.764 -3.547 -8.380 1.00 93.81 82 LEU A C 1
ATOM 660 O O . LEU A 1 82 ? -12.860 -3.216 -7.929 1.00 93.81 82 LEU A O 1
ATOM 664 N N . TYR A 1 83 ? -11.044 -4.546 -7.867 1.00 96.50 83 TYR A N 1
ATOM 665 C CA . TYR A 1 83 ? -11.455 -5.349 -6.718 1.00 96.50 83 TYR A CA 1
ATOM 666 C C . TYR A 1 83 ? -11.704 -4.484 -5.478 1.00 96.50 83 TYR A C 1
ATOM 668 O O . TYR A 1 83 ? -12.770 -4.576 -4.868 1.00 96.50 83 TYR A O 1
ATOM 676 N N . TYR A 1 84 ? -10.762 -3.602 -5.134 1.00 95.88 84 TYR A N 1
ATOM 677 C CA . TYR A 1 84 ? -10.899 -2.716 -3.974 1.00 95.88 84 TYR A CA 1
ATOM 678 C C . TYR A 1 84 ? -11.844 -1.543 -4.232 1.00 95.88 84 TYR A C 1
ATOM 680 O O . TYR A 1 84 ? -12.599 -1.153 -3.342 1.00 95.88 84 TYR A O 1
ATOM 688 N N . TYR A 1 85 ? -11.876 -1.024 -5.461 1.00 92.44 85 TYR A N 1
ATOM 689 C CA . TYR A 1 85 ? -12.826 0.017 -5.845 1.00 92.44 85 TYR A CA 1
ATOM 690 C C . TYR A 1 85 ? -14.280 -0.435 -5.645 1.00 92.44 85 TYR A C 1
ATOM 692 O O . TYR A 1 85 ? -15.073 0.284 -5.044 1.00 92.44 85 TYR A O 1
ATOM 700 N N . ARG A 1 86 ? -14.620 -1.661 -6.068 1.00 95.50 86 ARG A N 1
ATOM 701 C CA . ARG A 1 86 ? -15.965 -2.241 -5.889 1.00 95.50 86 ARG A CA 1
ATOM 702 C C . ARG A 1 86 ? -16.363 -2.437 -4.423 1.00 95.50 86 ARG A C 1
ATOM 704 O O . ARG A 1 86 ? -17.550 -2.515 -4.136 1.00 95.50 86 ARG A O 1
ATOM 711 N N . GLN A 1 87 ? -15.394 -2.499 -3.513 1.00 95.56 87 GLN A N 1
ATOM 712 C CA . GLN A 1 87 ? -15.616 -2.600 -2.068 1.00 95.56 87 GLN A CA 1
ATOM 713 C C . GLN A 1 87 ? -15.667 -1.231 -1.369 1.00 95.56 87 GLN A C 1
ATOM 715 O O . GLN A 1 87 ? -15.723 -1.172 -0.145 1.00 95.56 87 GLN A O 1
ATOM 720 N N . GLY A 1 88 ? -15.625 -0.122 -2.118 1.00 93.19 88 GLY A N 1
ATOM 721 C CA . GLY A 1 88 ? -15.657 1.225 -1.546 1.00 93.19 88 GLY A CA 1
ATOM 722 C C . GLY A 1 88 ? -14.353 1.633 -0.856 1.00 93.19 88 GLY A C 1
ATOM 723 O O . GLY A 1 88 ? -14.372 2.467 0.051 1.00 93.19 88 GLY A O 1
ATOM 724 N N . ALA A 1 89 ? -13.221 1.045 -1.256 1.00 94.44 89 ALA A N 1
ATOM 725 C CA . ALA A 1 89 ? -11.927 1.379 -0.677 1.00 94.44 89 ALA A CA 1
ATOM 726 C C . ALA A 1 89 ? -11.518 2.830 -0.974 1.00 94.44 89 ALA A C 1
ATOM 728 O O . ALA A 1 89 ? -11.720 3.345 -2.077 1.00 94.44 89 ALA A O 1
ATOM 729 N N . ALA A 1 90 ? -10.876 3.467 0.001 1.00 92.44 90 ALA A N 1
ATOM 730 C CA . ALA A 1 90 ? -10.188 4.731 -0.189 1.00 92.44 90 ALA A CA 1
ATOM 731 C C . ALA A 1 90 ? -8.788 4.482 -0.764 1.00 92.44 90 ALA A C 1
ATOM 733 O O . ALA A 1 90 ? -8.106 3.532 -0.381 1.00 92.44 90 ALA A O 1
ATOM 734 N N . PHE A 1 91 ? -8.338 5.352 -1.667 1.00 91.50 91 PHE A N 1
ATOM 735 C CA . PHE A 1 91 ? -7.028 5.242 -2.305 1.00 91.50 91 PHE A CA 1
ATOM 736 C C . PHE A 1 91 ? -6.159 6.439 -1.936 1.00 91.50 91 PHE A C 1
ATOM 738 O O . PHE A 1 91 ? -6.562 7.589 -2.099 1.00 91.50 91 PHE A O 1
ATOM 745 N N . LEU A 1 92 ? -4.935 6.168 -1.492 1.00 90.12 92 LEU A N 1
ATOM 746 C CA . LEU A 1 92 ? -3.917 7.175 -1.234 1.00 90.12 92 LEU A CA 1
ATOM 747 C C . LEU A 1 92 ? -2.683 6.886 -2.084 1.00 90.12 92 LEU A C 1
ATOM 749 O O . LEU A 1 92 ? -2.165 5.774 -2.085 1.00 90.12 92 LEU A O 1
ATOM 753 N N . SER A 1 93 ? -2.173 7.902 -2.773 1.00 89.38 93 SER A N 1
ATOM 754 C CA . SER A 1 93 ? -0.905 7.810 -3.499 1.00 89.38 93 SER A CA 1
ATOM 755 C C . SER A 1 93 ? 0.124 8.740 -2.879 1.00 89.38 93 SER A C 1
ATOM 757 O O . SER A 1 93 ? -0.011 9.959 -2.942 1.00 89.38 93 SER A O 1
ATOM 759 N N . LEU A 1 94 ? 1.178 8.164 -2.304 1.00 83.81 94 LEU A N 1
ATOM 760 C CA . LEU A 1 94 ? 2.351 8.909 -1.871 1.00 83.81 94 LEU A CA 1
ATOM 761 C C . LEU A 1 94 ? 3.271 9.091 -3.072 1.00 83.81 94 LEU A C 1
ATOM 763 O O . LEU A 1 94 ? 3.746 8.115 -3.659 1.00 83.81 94 LEU A O 1
ATOM 767 N N . VAL A 1 95 ? 3.516 10.338 -3.459 1.00 73.88 95 VAL A N 1
ATOM 768 C CA . VAL A 1 95 ? 4.452 10.679 -4.534 1.00 73.88 95 VAL A CA 1
ATOM 769 C C . VAL A 1 95 ? 5.821 10.928 -3.908 1.00 73.88 95 VAL A C 1
ATOM 771 O O . VAL A 1 95 ? 5.939 11.698 -2.958 1.00 73.88 95 VAL A O 1
ATOM 774 N N . SER A 1 96 ? 6.852 10.252 -4.418 1.00 60.34 96 SER A N 1
ATOM 775 C CA . SER A 1 96 ? 8.231 10.539 -4.022 1.00 60.34 96 SER A CA 1
ATOM 776 C C . SER A 1 96 ? 8.599 11.895 -4.611 1.00 60.34 96 SER A C 1
ATOM 778 O O . SER A 1 96 ? 8.570 12.066 -5.830 1.00 60.34 96 SER A O 1
ATOM 780 N N . ALA A 1 97 ? 8.920 12.871 -3.767 1.00 42.56 97 ALA A N 1
ATOM 781 C CA . ALA A 1 97 ? 9.421 14.172 -4.193 1.00 42.56 97 ALA A CA 1
ATOM 782 C C . ALA A 1 97 ? 10.899 14.065 -4.596 1.00 42.56 97 ALA A C 1
ATOM 784 O O . ALA A 1 97 ? 11.724 14.796 -4.064 1.00 42.56 97 ALA A O 1
ATOM 785 N N . ASN A 1 98 ? 11.257 13.126 -5.478 1.00 46.41 98 ASN A N 1
ATOM 786 C CA . ASN A 1 98 ? 12.615 12.997 -5.996 1.00 46.41 98 ASN A CA 1
ATOM 787 C C . ASN A 1 98 ? 12.664 13.571 -7.427 1.00 46.41 98 ASN A C 1
ATOM 789 O O . ASN A 1 98 ? 12.433 12.841 -8.396 1.00 46.41 98 ASN A O 1
ATOM 793 N N . PRO A 1 99 ? 12.960 14.879 -7.600 1.00 42.78 99 PRO A N 1
ATOM 794 C CA . PRO A 1 99 ? 12.941 15.553 -8.902 1.00 42.78 99 PRO A CA 1
ATOM 795 C C . PRO A 1 99 ? 13.979 14.975 -9.871 1.00 42.78 99 PRO A C 1
ATOM 797 O O . PRO A 1 99 ? 13.879 15.151 -11.082 1.00 42.78 99 PRO A O 1
ATOM 800 N N . ARG A 1 100 ? 14.986 14.262 -9.345 1.00 44.50 100 ARG A N 1
ATOM 801 C CA . ARG A 1 100 ? 16.098 13.704 -10.122 1.00 44.50 100 ARG A CA 1
ATOM 802 C C . ARG A 1 100 ? 15.686 12.554 -11.042 1.00 44.50 100 ARG A C 1
ATOM 804 O O . ARG A 1 100 ? 16.356 12.337 -12.047 1.00 44.50 100 ARG A O 1
ATOM 811 N N . LEU A 1 101 ? 14.588 11.849 -10.757 1.00 42.47 101 LEU A N 1
ATOM 812 C CA . LEU A 1 101 ? 14.116 10.734 -11.593 1.00 42.47 101 LEU A CA 1
ATOM 813 C C . LEU A 1 101 ? 13.531 11.194 -12.937 1.00 42.47 101 LEU A C 1
ATOM 815 O O . LEU A 1 101 ? 13.577 10.449 -13.916 1.00 42.47 101 LEU A O 1
ATOM 819 N N . LEU A 1 102 ? 13.030 12.431 -13.004 1.00 35.59 102 LEU A N 1
ATOM 820 C CA . LEU A 1 102 ? 12.405 12.998 -14.202 1.00 35.59 102 LEU A CA 1
ATOM 821 C C . LEU A 1 102 ? 13.417 13.603 -15.186 1.00 35.59 102 LEU A C 1
ATOM 823 O O . LEU A 1 102 ? 13.115 13.705 -16.371 1.00 35.59 102 LEU A O 1
ATOM 827 N N . ASN A 1 103 ? 14.643 13.914 -14.752 1.00 37.97 103 ASN A N 1
ATOM 828 C CA . ASN A 1 103 ? 15.637 14.613 -15.580 1.00 37.97 103 ASN A CA 1
ATOM 829 C C . ASN A 1 103 ? 16.205 13.790 -16.757 1.00 37.97 103 ASN A C 1
ATOM 831 O O . ASN A 1 103 ? 16.953 14.331 -17.563 1.00 37.97 103 ASN A O 1
ATOM 835 N N . GLY A 1 104 ? 15.848 12.507 -16.890 1.00 38.78 104 GLY A N 1
ATOM 836 C CA . GLY A 1 104 ? 16.281 11.653 -18.009 1.00 38.78 104 GLY A CA 1
ATOM 837 C C . GLY A 1 104 ? 15.162 10.922 -18.757 1.00 38.78 104 GLY A C 1
ATOM 838 O O . GLY A 1 104 ? 15.451 10.213 -19.714 1.00 38.78 104 GLY A O 1
ATOM 839 N N . MET A 1 105 ? 13.896 11.053 -18.338 1.00 41.34 105 MET A N 1
ATOM 840 C CA . MET A 1 105 ? 12.775 10.274 -18.903 1.00 41.34 105 MET A CA 1
ATOM 841 C C . MET A 1 105 ? 11.828 11.098 -19.788 1.00 41.34 105 MET A C 1
ATOM 843 O O . MET A 1 105 ? 11.000 10.529 -20.504 1.00 41.34 105 MET A O 1
ATOM 847 N N . THR A 1 106 ? 11.964 12.426 -19.791 1.00 34.78 106 THR A N 1
ATOM 848 C CA . THR A 1 106 ? 11.058 13.342 -20.505 1.00 34.78 106 THR A CA 1
ATOM 849 C C . THR A 1 106 ? 11.166 13.243 -22.032 1.00 34.78 106 THR A C 1
ATOM 851 O O . THR A 1 106 ? 10.191 13.521 -22.725 1.00 34.78 106 THR A O 1
ATOM 854 N N . GLN A 1 107 ? 12.295 12.782 -22.585 1.00 37.34 107 GLN A N 1
ATOM 855 C CA . GLN A 1 107 ? 12.464 12.691 -24.045 1.00 37.34 107 GLN A CA 1
ATOM 856 C C . GLN A 1 107 ? 11.839 11.443 -24.691 1.00 37.34 107 GLN A C 1
ATOM 858 O O . GLN A 1 107 ? 11.483 11.499 -25.863 1.00 37.34 107 GLN A O 1
ATOM 863 N N . ILE A 1 108 ? 11.642 10.334 -23.964 1.00 41.53 108 ILE A N 1
ATOM 864 C CA . ILE A 1 108 ? 11.272 9.048 -24.599 1.00 41.53 108 ILE A CA 1
ATOM 865 C C . ILE A 1 108 ? 9.746 8.820 -24.651 1.00 41.53 108 ILE A C 1
ATOM 867 O O . ILE A 1 108 ? 9.266 8.039 -25.469 1.00 41.53 108 ILE A O 1
ATOM 871 N N . LYS A 1 109 ? 8.941 9.509 -23.825 1.00 43.59 109 LYS A N 1
ATOM 872 C CA . LYS A 1 109 ? 7.508 9.174 -23.655 1.00 43.59 109 LYS A CA 1
ATOM 873 C C . LYS A 1 109 ? 6.481 10.205 -24.121 1.00 43.59 109 LYS A C 1
ATOM 875 O O . LYS A 1 109 ? 5.313 9.841 -24.264 1.00 43.59 109 LYS A O 1
ATOM 880 N N . SER A 1 110 ? 6.869 11.444 -24.418 1.00 28.61 110 SER A N 1
ATOM 881 C CA . SER A 1 110 ? 5.925 12.460 -24.919 1.00 28.61 110 SER A CA 1
ATOM 882 C C . SER A 1 110 ? 5.390 12.155 -26.329 1.00 28.61 110 SER A C 1
ATOM 884 O O . SER A 1 110 ? 4.349 12.686 -26.717 1.00 28.61 110 SER A O 1
ATOM 886 N N . SER A 1 111 ? 6.030 11.249 -27.079 1.00 33.00 111 SER A N 1
ATOM 887 C CA . SER A 1 111 ? 5.594 10.848 -28.423 1.00 33.00 111 SER A CA 1
ATOM 888 C C . SER A 1 111 ? 4.561 9.708 -28.442 1.00 33.00 111 SER A C 1
ATOM 890 O O . SER A 1 111 ? 3.722 9.683 -29.343 1.00 33.00 111 SER A O 1
ATOM 892 N N . LEU A 1 112 ? 4.553 8.798 -27.453 1.00 40.84 112 LEU A N 1
ATOM 893 C CA . LEU A 1 112 ? 3.672 7.614 -27.469 1.00 40.84 112 LEU A CA 1
ATOM 894 C C . LEU A 1 112 ? 2.271 7.847 -26.881 1.00 40.84 112 LEU A C 1
ATOM 896 O O . LEU A 1 112 ? 1.328 7.175 -27.291 1.00 40.84 112 LEU A O 1
ATOM 900 N N . PHE A 1 113 ? 2.091 8.799 -25.960 1.00 38.06 113 PHE A N 1
ATOM 901 C CA . PHE A 1 113 ? 0.786 9.025 -25.313 1.00 38.06 113 PHE A CA 1
ATOM 902 C C . PHE A 1 113 ? -0.155 9.966 -26.091 1.00 38.06 113 PHE A C 1
ATOM 904 O O . PHE A 1 113 ? -1.336 10.053 -25.766 1.00 38.06 113 PHE A O 1
ATOM 911 N N . ARG A 1 114 ? 0.327 10.646 -27.146 1.00 33.69 114 ARG A N 1
ATOM 912 C CA . ARG A 1 114 ? -0.458 11.635 -27.919 1.00 33.69 114 ARG A CA 1
ATOM 913 C C . ARG A 1 114 ? -1.348 11.030 -29.015 1.00 33.69 114 ARG A C 1
ATOM 915 O O . ARG A 1 114 ? -2.059 11.764 -29.692 1.00 33.69 114 ARG A O 1
ATOM 922 N N . LYS A 1 115 ? -1.327 9.708 -29.221 1.00 36.28 115 LYS A N 1
ATOM 923 C CA . LYS A 1 115 ? -2.113 9.036 -3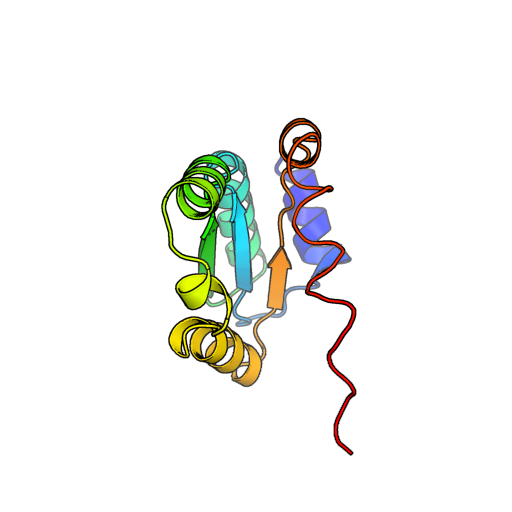0.271 1.00 36.28 115 LYS A CA 1
ATOM 924 C C . LYS A 1 115 ? -2.954 7.890 -29.711 1.00 36.28 115 LYS A C 1
ATOM 926 O O . LYS A 1 115 ? -2.728 6.728 -30.026 1.00 36.28 115 LYS A O 1
ATOM 931 N N . ARG A 1 116 ? -3.969 8.211 -28.912 1.00 33.88 116 ARG A N 1
ATOM 932 C CA . ARG A 1 116 ? -5.134 7.330 -28.751 1.00 33.88 116 ARG A CA 1
ATOM 933 C C . ARG A 1 116 ? -6.405 8.171 -28.861 1.00 33.88 116 ARG A C 1
ATOM 935 O O . ARG A 1 116 ? -6.750 8.841 -27.892 1.00 33.88 116 ARG A O 1
ATOM 942 N N . PRO A 1 117 ? -7.085 8.191 -30.022 1.00 37.22 117 PRO A N 1
ATOM 943 C CA . PRO A 1 117 ? -8.425 8.750 -30.080 1.00 37.22 117 PR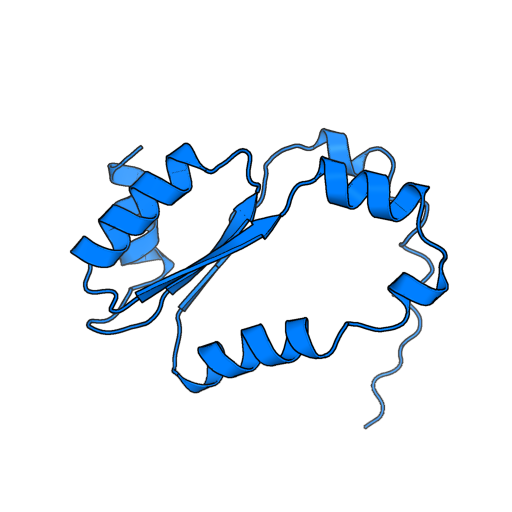O A CA 1
ATOM 944 C C . PRO A 1 117 ? -9.346 7.855 -29.245 1.00 37.22 117 PRO A C 1
ATOM 946 O O . PRO A 1 117 ? -9.359 6.634 -29.420 1.00 37.22 117 PRO A O 1
ATOM 949 N N . MET A 1 118 ? -10.087 8.464 -28.316 1.00 35.88 118 MET A N 1
ATOM 950 C CA . MET A 1 118 ? -11.237 7.833 -27.670 1.00 35.88 118 MET A CA 1
ATOM 951 C C . MET A 1 118 ? -12.181 7.351 -28.775 1.00 35.88 118 MET A C 1
ATOM 953 O O . MET A 1 118 ? -12.756 8.166 -29.498 1.00 35.88 118 MET A O 1
ATOM 957 N N . ARG A 1 119 ? -12.317 6.033 -28.936 1.00 39.31 119 ARG A N 1
ATOM 958 C CA . ARG A 1 119 ? -13.439 5.473 -29.689 1.00 39.31 119 ARG A CA 1
ATOM 959 C C . ARG A 1 119 ? -14.691 5.658 -28.832 1.00 39.31 119 ARG A C 1
ATOM 961 O O . ARG A 1 119 ? -14.702 5.212 -27.686 1.00 39.31 119 ARG A O 1
ATOM 968 N N . ARG A 1 120 ? -15.650 6.400 -29.390 1.00 49.81 120 ARG A N 1
ATOM 969 C CA . ARG A 1 120 ? -17.039 6.484 -28.927 1.00 49.81 120 ARG A CA 1
ATOM 970 C C . ARG A 1 120 ? -17.721 5.129 -29.057 1.00 49.81 120 ARG A C 1
ATOM 972 O O . ARG A 1 120 ? -17.320 4.382 -29.980 1.00 49.81 120 ARG A O 1
#

pLDDT: mean 76.53, std 21.16, range [28.61, 97.0]

Secondary structure (DSSP, 8-state):
-HHHHHHIIIIII-PPTT-EEEEEEEGGGHHHHHHHHHHHHHTT-SEEEEEEE-HHHHHHHHHHS-GGGGTS--HHHHHHHHHHHHTT-EEEEPPP--GGGGGGTHHHHTTTTT------

Organism: NCBI:txid861450

InterPro domains:
  IPR000787 Peptidase M29 [PF02073] (1-114)
  IPR035097 Peptidase M29, N-terminal [G3DSA:3.40.1830.10] (1-119)
  IPR052170 Metal-dependent Exopeptidase M29 [PTHR34448] (2-113)

Foldseek 3Di:
DLVVLLCCCCVNQNQDAQAEEEEEEEPVCVVVVVSNQVSSVVSRHNYYHYDYDHLVVVVVCVVPDDPVVVPDDPVVVVCVVVVNVVVVHTYHYDDPPPVVSVPPPVPPPPPPPPDDDPDD

Sequence (120 aa):
MKKYAQVLLRKGLNIQEKQILVIHAPVEASAFVTELAGAAYDAGASQVVLNWRSDDLTRLRYIKEGLHNFQTLPDWRRDFSLYYYRQGAAFLSLVSANPRLLNGMTQIKSSLFRKRPMRR

Radius of gyration: 17.23 Å; chains: 1; bounding box: 34×24×45 Å